Protein AF-A0A562IJ06-F1 (afdb_monomer_lite)

Structure (mmCIF, N/CA/C/O backbone):
data_AF-A0A562IJ06-F1
#
_entry.id   AF-A0A562IJ06-F1
#
loop_
_atom_site.group_PDB
_atom_site.id
_atom_site.type_symbol
_atom_site.label_atom_id
_atom_site.label_alt_id
_atom_site.label_comp_id
_atom_site.label_asym_id
_atom_site.label_entity_id
_atom_site.label_seq_id
_atom_site.pdbx_PDB_ins_code
_atom_site.Cartn_x
_atom_site.Cartn_y
_atom_site.Cartn_z
_atom_site.occupancy
_atom_site.B_iso_or_equiv
_atom_site.auth_seq_id
_atom_site.auth_comp_id
_atom_site.auth_asym_id
_atom_site.auth_atom_id
_atom_site.pdbx_PDB_model_num
ATOM 1 N N . MET A 1 1 ? 8.508 15.900 3.495 1.00 51.69 1 MET A N 1
ATOM 2 C CA . MET A 1 1 ? 8.402 15.115 2.247 1.00 51.69 1 MET A CA 1
ATOM 3 C C . MET A 1 1 ? 8.109 13.685 2.663 1.00 51.69 1 MET A C 1
ATOM 5 O O . MET A 1 1 ? 8.890 13.154 3.440 1.00 51.69 1 MET A O 1
ATOM 9 N N . GLY A 1 2 ? 6.950 13.136 2.289 1.00 73.75 2 GLY A N 1
ATOM 10 C CA . GLY A 1 2 ? 6.537 11.798 2.731 1.00 73.75 2 GLY A CA 1
ATOM 11 C C . GLY A 1 2 ? 7.387 10.713 2.078 1.00 73.75 2 GLY A C 1
ATOM 12 O O . GLY A 1 2 ? 7.802 10.865 0.926 1.00 73.75 2 GLY A O 1
ATOM 13 N N . ASN A 1 3 ? 7.681 9.642 2.812 1.00 87.44 3 ASN A N 1
ATOM 14 C CA . ASN A 1 3 ? 8.434 8.521 2.253 1.00 87.44 3 ASN A CA 1
ATOM 15 C C . ASN A 1 3 ? 7.509 7.614 1.399 1.00 87.44 3 ASN A C 1
ATOM 17 O O . ASN A 1 3 ? 6.284 7.664 1.542 1.00 87.44 3 ASN A O 1
ATOM 21 N N . PRO A 1 4 ? 8.055 6.764 0.513 1.00 79.81 4 PRO A N 1
ATOM 22 C CA . PRO A 1 4 ? 7.245 5.912 -0.367 1.00 79.81 4 PRO A CA 1
ATOM 23 C C . PRO A 1 4 ? 6.299 4.944 0.369 1.00 79.81 4 PRO A C 1
ATOM 25 O O . PRO A 1 4 ? 5.206 4.647 -0.122 1.00 79.81 4 PRO A O 1
ATOM 28 N N . ALA A 1 5 ? 6.683 4.474 1.560 1.00 83.44 5 ALA A N 1
ATOM 29 C CA . ALA A 1 5 ? 5.836 3.610 2.381 1.00 83.44 5 ALA A CA 1
ATOM 30 C C . ALA A 1 5 ? 4.625 4.381 2.933 1.00 83.44 5 ALA A C 1
ATOM 32 O O . ALA A 1 5 ? 3.500 3.887 2.905 1.00 83.44 5 ALA A O 1
ATOM 33 N N . GLU A 1 6 ? 4.833 5.627 3.350 1.00 87.44 6 GLU A N 1
ATOM 34 C CA . GLU A 1 6 ? 3.784 6.533 3.815 1.00 87.44 6 GLU A CA 1
ATOM 35 C C . GLU A 1 6 ? 2.795 6.878 2.689 1.00 87.44 6 GLU A C 1
ATOM 37 O O . GLU A 1 6 ? 1.581 6.865 2.896 1.00 87.44 6 GLU A O 1
ATOM 42 N N . GLY A 1 7 ? 3.295 7.091 1.466 1.00 87.88 7 GLY A N 1
ATOM 43 C CA . GLY A 1 7 ? 2.462 7.274 0.272 1.00 87.88 7 GLY A CA 1
ATOM 44 C C . GLY A 1 7 ? 1.573 6.062 -0.019 1.00 87.88 7 GLY A C 1
ATOM 45 O O . GLY A 1 7 ? 0.374 6.214 -0.250 1.00 87.88 7 GLY A O 1
ATOM 46 N N . THR A 1 8 ? 2.139 4.857 0.075 1.00 87.06 8 THR A N 1
ATOM 47 C CA . THR A 1 8 ? 1.397 3.600 -0.117 1.00 87.06 8 THR A CA 1
ATOM 48 C C . THR A 1 8 ? 0.277 3.451 0.917 1.00 87.06 8 THR A C 1
ATOM 50 O O . THR A 1 8 ? -0.867 3.169 0.562 1.00 87.06 8 THR A O 1
ATOM 53 N N . LEU A 1 9 ? 0.570 3.719 2.192 1.00 89.38 9 LEU A N 1
ATOM 54 C CA . LEU A 1 9 ? -0.425 3.663 3.267 1.00 89.38 9 LEU A CA 1
ATOM 55 C C . LEU A 1 9 ? -1.529 4.717 3.106 1.00 89.38 9 LEU A C 1
ATOM 57 O O . LEU A 1 9 ? -2.686 4.442 3.423 1.00 89.38 9 LEU A O 1
ATOM 61 N N . ASN A 1 10 ? -1.207 5.906 2.593 1.00 93.06 10 ASN A N 1
ATOM 62 C CA . ASN A 1 10 ? -2.198 6.949 2.322 1.00 93.06 10 ASN A CA 1
ATOM 63 C C . ASN A 1 10 ? -3.185 6.541 1.226 1.00 93.06 10 ASN A C 1
ATOM 65 O O . ASN A 1 10 ? -4.385 6.752 1.395 1.00 93.06 10 ASN A O 1
ATOM 69 N N . VAL A 1 11 ? -2.704 5.916 0.147 1.00 91.56 11 VAL A N 1
ATOM 70 C CA . VAL A 1 11 ? -3.564 5.396 -0.927 1.00 91.56 11 VAL A CA 1
ATOM 71 C C . VAL A 1 11 ? -4.482 4.295 -0.399 1.00 91.56 11 VAL A C 1
ATOM 73 O O . VAL A 1 11 ? -5.692 4.368 -0.600 1.00 91.56 11 VAL A O 1
ATOM 76 N N . ILE A 1 12 ? -3.939 3.320 0.339 1.00 92.75 12 ILE A N 1
ATOM 77 C CA . ILE A 1 12 ? -4.735 2.225 0.920 1.00 92.75 12 ILE A CA 1
ATOM 78 C C . ILE A 1 12 ? -5.811 2.781 1.860 1.00 92.75 12 ILE A C 1
ATOM 80 O O . ILE A 1 12 ? -6.979 2.421 1.752 1.00 92.75 12 ILE A O 1
ATOM 84 N N . ARG A 1 13 ? -5.440 3.713 2.743 1.00 93.94 13 ARG A N 1
ATOM 85 C CA . ARG A 1 13 ? -6.376 4.370 3.662 1.00 93.94 13 ARG A CA 1
ATOM 86 C C . ARG A 1 13 ? -7.480 5.127 2.928 1.00 93.94 13 ARG A C 1
ATOM 88 O O . ARG A 1 13 ? -8.626 5.070 3.359 1.00 93.94 13 ARG A O 1
ATOM 95 N N . TRP A 1 14 ? -7.162 5.811 1.831 1.00 95.88 14 TRP A N 1
ATOM 96 C CA . TRP A 1 14 ? -8.172 6.488 1.019 1.00 95.88 14 TRP A CA 1
ATOM 97 C C . TRP A 1 14 ? -9.176 5.490 0.429 1.00 95.88 14 TRP A C 1
ATOM 99 O O . TRP A 1 14 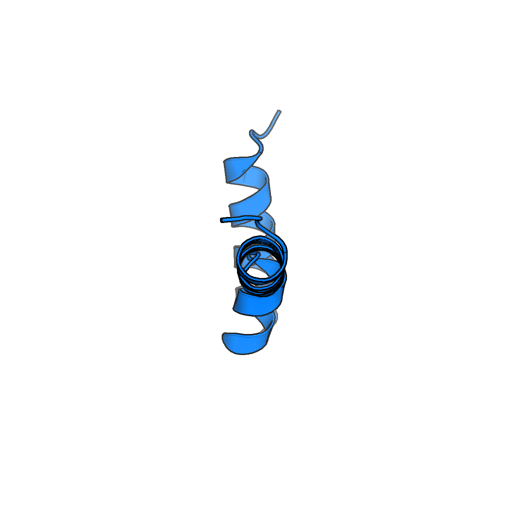? -10.378 5.718 0.540 1.00 95.88 14 TRP A O 1
ATOM 109 N N . LEU A 1 15 ? -8.702 4.362 -0.111 1.00 95.19 15 LEU A N 1
ATOM 110 C CA . LEU A 1 15 ? -9.558 3.312 -0.677 1.00 95.19 15 LEU A CA 1
ATOM 111 C C . LEU A 1 15 ? -10.490 2.692 0.376 1.00 95.19 15 LEU A C 1
ATOM 113 O O . LEU A 1 15 ? -11.683 2.545 0.120 1.00 95.19 15 LEU A O 1
ATOM 117 N N . VAL A 1 16 ? -9.979 2.410 1.580 1.00 96.44 16 VAL A N 1
ATOM 118 C CA . VAL A 1 16 ? -10.803 1.910 2.697 1.00 96.44 16 VAL A CA 1
ATOM 119 C C . VAL A 1 16 ? -11.910 2.907 3.046 1.00 96.44 16 VAL A C 1
ATOM 121 O O . VAL A 1 16 ? -13.078 2.536 3.120 1.00 96.44 16 VAL A O 1
ATOM 124 N N . THR A 1 17 ? -11.572 4.191 3.200 1.00 97.25 17 THR A N 1
ATOM 125 C CA . THR A 1 17 ? -12.552 5.233 3.550 1.00 97.25 17 THR A CA 1
ATOM 126 C C . THR A 1 17 ? -13.623 5.437 2.471 1.00 97.25 17 THR A C 1
ATOM 128 O O . THR A 1 17 ? -14.723 5.880 2.789 1.00 97.25 17 THR A O 1
ATOM 131 N N . HIS A 1 18 ? -13.334 5.103 1.210 1.00 96.94 18 HIS A N 1
ATOM 132 C CA . HIS A 1 18 ? -14.280 5.221 0.093 1.00 96.94 18 HIS A CA 1
ATOM 133 C C . HIS A 1 18 ? -15.066 3.929 -0.184 1.00 96.94 18 HIS A C 1
ATOM 135 O O . HIS A 1 18 ? -15.830 3.880 -1.145 1.00 96.94 18 HIS A O 1
ATOM 141 N N . GLY A 1 19 ? -14.920 2.899 0.657 1.00 96.25 19 GLY A N 1
ATOM 142 C CA . GLY A 1 19 ? -15.734 1.684 0.585 1.00 96.25 19 GLY A CA 1
ATOM 143 C C . GLY A 1 19 ? -15.356 0.730 -0.547 1.00 96.25 19 GLY A C 1
ATOM 144 O O . GLY A 1 19 ? -16.195 -0.061 -0.975 1.00 96.25 19 GLY A O 1
ATOM 145 N N . TYR A 1 20 ? -14.114 0.793 -1.036 1.00 96.44 20 TYR A N 1
ATOM 146 C CA . TYR A 1 20 ? -13.601 -0.218 -1.961 1.00 96.44 20 TYR A CA 1
ATOM 147 C C . TYR A 1 20 ? -13.544 -1.581 -1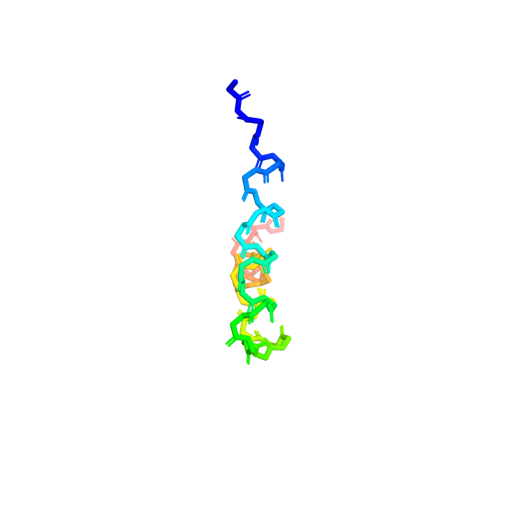.275 1.00 96.44 20 TYR A C 1
ATOM 149 O O . TYR A 1 20 ? -13.214 -1.675 -0.091 1.00 96.44 20 TYR A O 1
ATOM 157 N N . ARG A 1 21 ? -13.834 -2.643 -2.029 1.00 95.06 21 ARG A N 1
ATOM 158 C CA . ARG A 1 21 ? -13.765 -4.005 -1.498 1.00 95.06 21 ARG A CA 1
ATOM 159 C C . ARG A 1 21 ? -12.317 -4.440 -1.316 1.00 95.06 21 ARG A C 1
ATOM 161 O O . ARG A 1 21 ? -11.432 -4.031 -2.072 1.00 95.06 21 ARG A O 1
ATOM 168 N N . ASP A 1 22 ? -12.087 -5.345 -0.372 1.00 90.19 22 ASP A N 1
ATOM 169 C CA . ASP A 1 22 ? -10.757 -5.884 -0.078 1.00 90.19 22 ASP A CA 1
ATOM 170 C C . ASP A 1 22 ? -10.082 -6.484 -1.323 1.00 90.19 22 ASP A C 1
ATOM 172 O O . ASP A 1 22 ? -8.872 -6.329 -1.508 1.00 90.19 22 ASP A O 1
ATOM 176 N N . GLU A 1 23 ? -10.852 -7.101 -2.231 1.00 87.94 23 GLU A N 1
ATOM 177 C CA . GLU A 1 23 ? -10.310 -7.648 -3.481 1.00 87.94 23 GLU A CA 1
ATOM 178 C C . GLU A 1 23 ? -9.791 -6.556 -4.430 1.00 87.94 23 GLU A C 1
ATOM 180 O O . GLU A 1 23 ? -8.793 -6.753 -5.129 1.00 87.94 23 GLU A O 1
ATOM 185 N N . GLU A 1 24 ? -10.447 -5.394 -4.451 1.00 89.25 24 GLU A N 1
ATOM 186 C CA . GLU A 1 24 ? -10.051 -4.244 -5.268 1.00 89.25 24 GLU A CA 1
ATOM 187 C C . GLU A 1 24 ? -8.800 -3.579 -4.687 1.00 89.25 24 GLU A C 1
ATOM 189 O O . GLU A 1 24 ? -7.868 -3.261 -5.426 1.00 89.25 24 GLU A O 1
ATOM 194 N N . ILE A 1 25 ? -8.721 -3.459 -3.359 1.00 91.69 25 ILE A N 1
ATOM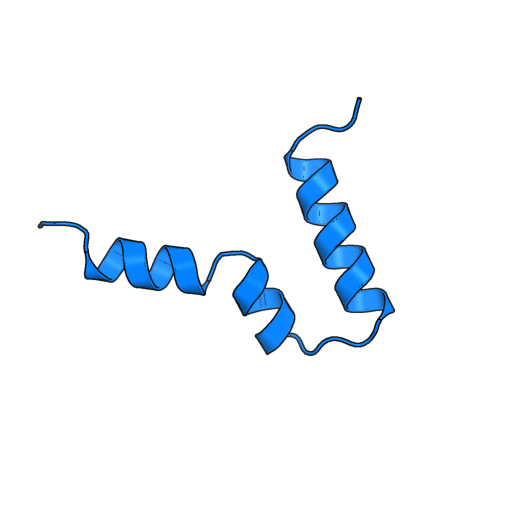 195 C CA . ILE A 1 25 ? -7.533 -2.951 -2.659 1.00 91.69 25 ILE A CA 1
ATOM 196 C C . ILE A 1 25 ? -6.337 -3.886 -2.898 1.00 91.69 25 ILE A C 1
ATOM 198 O O . ILE A 1 25 ? -5.251 -3.430 -3.266 1.00 91.69 25 ILE A O 1
ATOM 202 N N . ALA A 1 26 ? -6.529 -5.203 -2.781 1.00 86.19 26 ALA A N 1
ATOM 203 C CA . ALA A 1 26 ? -5.483 -6.202 -3.009 1.00 86.19 26 ALA A CA 1
ATOM 204 C C . ALA A 1 26 ? -4.920 -6.175 -4.443 1.00 86.19 26 ALA A C 1
ATOM 206 O O . ALA A 1 26 ? -3.723 -6.419 -4.651 1.00 86.19 26 ALA A O 1
ATOM 207 N N . ALA A 1 27 ? -5.756 -5.847 -5.434 1.00 83.12 27 ALA A N 1
ATOM 208 C CA . ALA A 1 27 ? -5.323 -5.687 -6.818 1.00 83.12 27 ALA A CA 1
ATOM 209 C C . ALA A 1 27 ? -4.322 -4.528 -6.984 1.00 83.12 27 ALA A C 1
ATOM 211 O O . ALA A 1 27 ? -3.350 -4.676 -7.732 1.00 83.12 27 ALA A O 1
ATOM 212 N N . VAL A 1 28 ? -4.525 -3.418 -6.263 1.00 82.12 28 VAL A N 1
ATOM 213 C CA . VAL A 1 28 ? -3.673 -2.213 -6.300 1.00 82.12 28 VAL A CA 1
ATOM 214 C C . VAL A 1 28 ? -2.432 -2.362 -5.412 1.00 82.12 28 VAL A C 1
ATOM 216 O O . VAL A 1 28 ? -1.362 -1.878 -5.773 1.00 82.12 28 VAL A O 1
ATOM 219 N N . CYS A 1 29 ? -2.518 -3.122 -4.316 1.00 83.88 29 CYS A N 1
ATOM 220 C CA . CYS A 1 29 ? -1.393 -3.434 -3.420 1.00 83.88 29 CYS A CA 1
ATOM 221 C C . CYS A 1 29 ? -0.298 -4.324 -4.047 1.00 83.88 29 CYS A C 1
ATOM 223 O O . CYS A 1 29 ? 0.625 -4.756 -3.359 1.00 83.88 29 CYS A O 1
ATOM 225 N N . GLY A 1 30 ? -0.376 -4.621 -5.348 1.00 77.88 30 GLY A N 1
ATOM 226 C CA . GLY A 1 30 ? 0.650 -5.372 -6.069 1.00 77.88 30 GLY A CA 1
ATOM 227 C C . GLY A 1 30 ? 0.422 -6.883 -6.117 1.00 77.88 30 GLY A C 1
ATOM 228 O O . GLY A 1 30 ? 1.276 -7.598 -6.642 1.00 77.88 30 GLY A O 1
ATOM 229 N N . GLY A 1 31 ? -0.732 -7.393 -5.668 1.00 72.81 31 GLY A N 1
ATOM 230 C CA . GLY A 1 31 ? -1.067 -8.821 -5.782 1.00 72.81 31 GLY A CA 1
ATOM 231 C C . GLY A 1 31 ? -1.008 -9.330 -7.229 1.00 72.81 31 GLY A C 1
ATOM 232 O O . GLY A 1 31 ? -0.458 -10.400 -7.505 1.00 72.81 31 GLY A O 1
ATOM 233 N N . ASN A 1 32 ? -1.474 -8.514 -8.179 1.00 73.56 32 ASN A N 1
ATOM 234 C CA . ASN A 1 32 ? -1.392 -8.815 -9.610 1.00 73.56 32 ASN A CA 1
ATOM 235 C C . ASN A 1 32 ? 0.039 -8.754 -10.158 1.00 73.56 32 ASN A C 1
ATOM 237 O O . ASN A 1 32 ? 0.416 -9.597 -10.971 1.00 73.56 32 ASN A O 1
ATOM 241 N N . ILE A 1 33 ? 0.846 -7.805 -9.680 1.00 77.94 33 ILE A N 1
ATOM 242 C CA . ILE A 1 33 ? 2.249 -7.651 -10.083 1.00 77.94 33 ILE A CA 1
ATOM 243 C C . ILE A 1 33 ? 3.059 -8.861 -9.613 1.00 77.94 33 ILE A C 1
ATOM 245 O O . ILE A 1 33 ? 3.772 -9.464 -10.408 1.00 77.94 33 ILE A O 1
ATOM 249 N N . LEU A 1 34 ? 2.884 -9.290 -8.359 1.00 78.94 34 LEU A N 1
ATOM 250 C CA . LEU A 1 34 ? 3.552 -10.474 -7.813 1.00 78.94 34 LEU A CA 1
ATOM 251 C C . LEU A 1 34 ? 3.130 -11.768 -8.521 1.00 78.94 34 LEU A C 1
ATOM 253 O O . LEU A 1 34 ? 3.955 -12.660 -8.716 1.00 78.94 34 LEU A O 1
ATOM 257 N N . ARG A 1 35 ? 1.858 -11.885 -8.928 1.00 82.44 35 ARG A N 1
ATOM 258 C CA . ARG A 1 35 ? 1.371 -13.018 -9.730 1.00 82.44 35 ARG A CA 1
ATOM 259 C C . ARG A 1 35 ? 2.077 -13.089 -11.084 1.00 82.44 35 ARG A C 1
ATOM 261 O O . ARG A 1 35 ? 2.546 -14.161 -11.454 1.00 82.44 35 ARG A O 1
ATOM 268 N N . VAL A 1 36 ? 2.15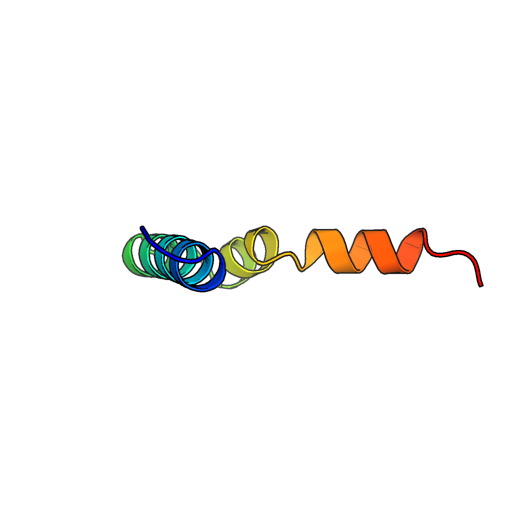9 -11.970 -11.803 1.00 85.81 36 VAL A N 1
ATOM 269 C CA . VAL A 1 36 ? 2.833 -11.908 -13.111 1.00 85.81 36 VAL A CA 1
ATOM 270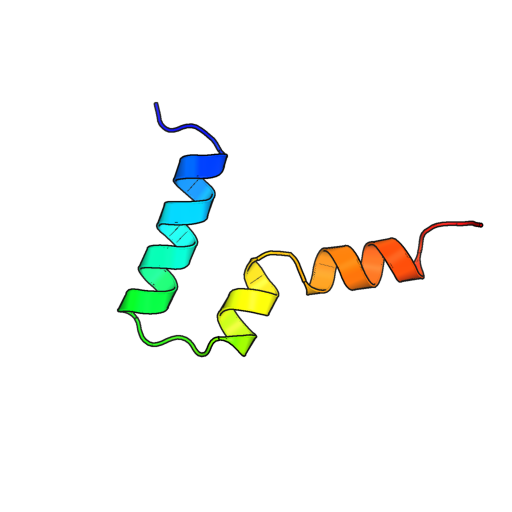 C C . VAL A 1 36 ? 4.337 -12.120 -12.958 1.00 85.81 36 VAL A C 1
ATOM 272 O O . VAL A 1 36 ? 4.906 -12.925 -13.685 1.00 85.81 36 VAL A O 1
ATOM 275 N N . ALA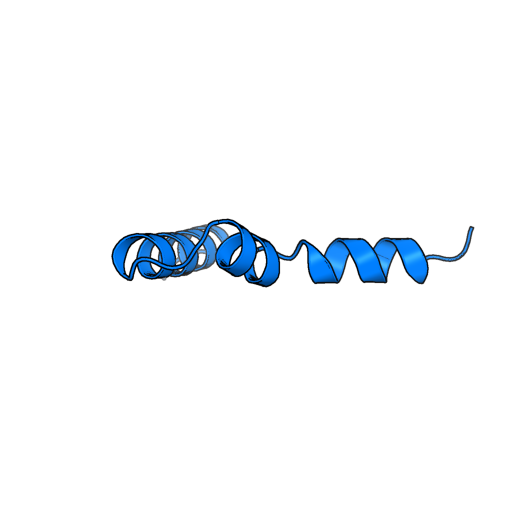 A 1 37 ? 4.964 -11.489 -11.963 1.00 85.12 37 ALA A N 1
ATOM 276 C CA . ALA A 1 37 ? 6.383 -11.670 -11.674 1.00 85.12 37 ALA A CA 1
ATOM 277 C C . ALA A 1 37 ? 6.729 -13.150 -11.454 1.00 85.12 37 ALA A C 1
ATOM 279 O O . ALA A 1 37 ? 7.678 -13.644 -12.051 1.00 85.12 37 ALA A O 1
ATOM 280 N N . ARG A 1 38 ? 5.916 -13.893 -10.687 1.00 87.69 38 ARG A N 1
ATOM 281 C CA . ARG A 1 38 ? 6.088 -15.347 -10.517 1.00 87.69 38 ARG A CA 1
ATOM 282 C C . ARG A 1 38 ? 5.875 -16.148 -11.801 1.00 87.69 38 ARG A C 1
ATOM 284 O O . ARG A 1 38 ? 6.538 -17.160 -11.982 1.00 87.69 38 ARG A O 1
ATOM 291 N N . ALA A 1 39 ? 4.947 -15.735 -12.662 1.00 88.38 39 ALA A N 1
ATOM 292 C CA . ALA A 1 39 ? 4.663 -16.436 -13.914 1.00 88.38 39 ALA A CA 1
ATOM 293 C C . ALA A 1 39 ? 5.764 -16.244 -14.971 1.00 88.38 39 ALA A C 1
ATOM 295 O O . ALA A 1 39 ? 5.965 -17.122 -15.805 1.00 88.38 39 ALA A O 1
ATOM 296 N N . CYS A 1 40 ? 6.461 -15.106 -14.940 1.00 90.38 40 CYS A N 1
ATOM 297 C CA . CYS A 1 40 ? 7.472 -14.747 -15.932 1.00 90.38 40 CYS A CA 1
ATOM 298 C C . CYS A 1 40 ? 8.914 -14.954 -15.454 1.00 90.38 40 CYS A C 1
ATOM 300 O O . CYS A 1 40 ? 9.826 -14.821 -16.267 1.00 90.38 40 CYS A O 1
ATOM 302 N N . TRP A 1 41 ? 9.141 -15.254 -14.170 1.00 86.81 41 TRP A N 1
ATOM 303 C CA . TRP A 1 41 ? 10.490 -15.498 -13.666 1.00 86.81 41 TRP A CA 1
ATOM 304 C C . TRP A 1 41 ? 11.036 -16.822 -14.232 1.00 86.81 41 TRP A C 1
ATOM 306 O O . TRP A 1 41 ? 10.428 -17.872 -13.994 1.00 86.81 41 TRP A O 1
ATOM 316 N N . PRO A 1 42 ? 12.154 -16.804 -14.984 1.00 71.81 42 PRO A N 1
ATOM 317 C CA . PRO A 1 42 ? 12.819 -18.022 -15.432 1.00 71.81 42 PRO A CA 1
ATOM 318 C C . PRO A 1 42 ? 13.275 -18.839 -14.220 1.00 71.81 42 PRO A C 1
ATOM 320 O O . PRO A 1 42 ? 13.686 -18.267 -13.212 1.00 71.81 42 PRO A O 1
ATOM 323 N N . ARG A 1 43 ? 13.189 -20.167 -14.311 1.00 65.50 43 ARG A N 1
ATOM 324 C CA . ARG A 1 43 ? 13.774 -21.050 -13.295 1.00 65.50 43 ARG A CA 1
ATOM 325 C C . ARG A 1 43 ? 15.293 -20.979 -13.309 1.00 65.50 43 ARG A C 1
ATOM 327 O O . ARG A 1 43 ? 15.847 -20.903 -14.428 1.00 65.50 43 ARG A O 1
#

Radius of gyration: 13.19 Å; chains: 1; bounding box: 30×36×20 Å

Foldseek 3Di:
DDDPVRVLVVVLVVCVVVPHDPVVSCVVVCVVVVVVCVVPDDD

Organism: Micromonospora olivasterospora (NCBI:txid1880)

InterPro domains:
  IPR032466 Metal-dependent hydrolase [SSF51556] (5-41)

Sequence (43 aa):
MGNPAEGTLNVIRWLVTHGYRDEEIAAVCGGNILRVARACWPR

pLDDT: mean 85.77, std 9.25, range [51.69, 97.25]

Secondary structure (DSSP, 8-state):
---HHHHHHHHHHHHHHTT--HHHHHIIIIIHHHHHHHHH---